Protein AF-A0A7C5SYS5-F1 (afdb_monomer)

Mean predicted aligned error: 8.42 Å

Secondary structure (DSSP, 8-state):
-HHHHHHHHHHHHHHHHHHHHHHTT--HHHHHHHHHHHHHHHHHHHHHHHHHHHHH-HHHHHHHHHHHHHHHHHHHHH---HHHHHHHHHHHT--

Radius of gyration: 14.54 Å; Cα contacts (8 Å, |Δi|>4): 63; chains: 1; bounding box: 38×23×36 Å

Foldseek 3Di:
DVVVVVVVVVVVVLVVVQVVCVVVVHDPVLSVVLVVQLVVLLVVCVVVVVVVCVVPPVVVQVVQLVVLLVQLVVQCVVDVDSVSSSVSSNSNSSD

pLDDT: mean 73.58, std 5.62, range [51.19, 85.12]

Sequence (95 aa):
MSSVLGSFAGSINGLYFNLYLKALGYGQDFIGVLSSIPAFVVTALALALGLAAGRVGYKKLILSGMLFQAVAWIIPALFPVRSWLLTAAFVGGLG

Solvent-accessible surface area (backbone atoms only — not comparable to full-atom values): 5041 Å² total; per-residue (Å²): 112,72,67,58,57,50,51,51,52,50,54,51,49,53,50,52,50,52,52,49,42,46,73,72,68,50,55,68,68,58,54,50,50,50,62,45,44,20,55,51,44,33,63,70,40,48,62,58,50,55,60,44,34,79,76,71,39,58,71,59,55,52,54,52,12,54,51,32,35,54,50,27,63,50,43,49,76,77,38,90,43,76,68,48,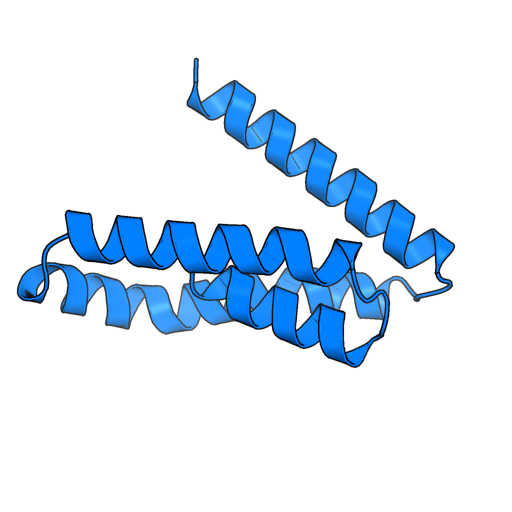41,51,51,20,27,50,41,34,20,70,60

Nearest PDB structures (foldseek):
  8ucm-assembly1_A  TM=8.582E-01  e=9.860E-02  Homo sapiens
  8vzo-assembly1_A  TM=7.518E-01  e=3.359E-01  Mus musculus
  8xoa-assembly1_A  TM=8.927E-01  e=1.653E+00  Homo sapiens
  8jt9-assembly1_A  TM=8.301E-01  e=1.375E+00  Homo sapiens
  8ufd-assembly1_A  TM=8.348E-01  e=4.684E+00  Mycobacterium tuberculosis

Structure (mmCIF, N/CA/C/O backbone):
data_AF-A0A7C5SYS5-F1
#
_entry.id   AF-A0A7C5SYS5-F1
#
loop_
_atom_site.group_PDB
_atom_site.id
_atom_site.type_symbol
_atom_site.label_atom_id
_atom_site.label_alt_id
_atom_site.label_comp_id
_atom_site.label_asym_id
_atom_site.label_entity_id
_atom_site.label_seq_id
_atom_site.pdbx_PDB_ins_code
_atom_site.Cartn_x
_atom_site.Cartn_y
_atom_site.Cartn_z
_atom_site.occupancy
_atom_site.B_iso_or_equiv
_atom_site.auth_seq_id
_atom_site.auth_comp_id
_atom_site.auth_asym_id
_atom_site.auth_atom_id
_atom_site.pdbx_PDB_model_num
ATOM 1 N N . MET A 1 1 ? 6.913 6.966 19.087 1.00 51.19 1 MET A N 1
ATOM 2 C CA . MET A 1 1 ? 8.138 6.324 18.549 1.00 51.19 1 MET A CA 1
ATOM 3 C C . MET A 1 1 ? 7.826 5.306 17.451 1.00 51.19 1 MET A C 1
ATOM 5 O O . MET A 1 1 ? 8.467 5.358 16.411 1.00 51.19 1 MET A O 1
ATOM 9 N N . SER A 1 2 ? 6.805 4.457 17.618 1.00 56.66 2 SER A N 1
ATOM 10 C CA . SER A 1 2 ? 6.335 3.490 16.606 1.00 56.66 2 SER A CA 1
ATOM 11 C C . SER A 1 2 ? 5.956 4.109 15.250 1.00 56.66 2 SER A C 1
ATOM 13 O O . SER A 1 2 ? 6.343 3.574 14.217 1.00 56.66 2 SER A O 1
ATOM 15 N N . SER A 1 3 ? 5.286 5.267 15.222 1.00 60.53 3 SER A N 1
ATOM 16 C CA . SER A 1 3 ? 4.893 5.915 13.955 1.00 60.53 3 SER A CA 1
ATOM 17 C C . SER A 1 3 ? 6.068 6.486 13.150 1.00 60.53 3 SER A C 1
ATOM 19 O O . SER A 1 3 ? 6.001 6.532 11.928 1.00 60.53 3 SER A O 1
ATOM 21 N N . VAL A 1 4 ? 7.163 6.886 13.812 1.00 71.38 4 VAL A N 1
ATOM 22 C CA . VAL A 1 4 ? 8.359 7.424 13.131 1.00 71.38 4 VAL A CA 1
ATOM 23 C C . VAL A 1 4 ? 9.111 6.304 12.418 1.00 71.38 4 VAL A C 1
ATOM 25 O O . VAL A 1 4 ? 9.464 6.451 11.254 1.00 71.38 4 VAL A O 1
ATOM 28 N N . LEU A 1 5 ? 9.287 5.161 13.090 1.00 70.38 5 LEU A N 1
ATOM 29 C CA . LEU A 1 5 ? 9.860 3.953 12.488 1.00 70.38 5 LEU A CA 1
ATOM 30 C C . LEU A 1 5 ? 9.009 3.449 11.314 1.00 70.38 5 LEU A C 1
ATOM 32 O O . LEU A 1 5 ? 9.561 3.069 10.286 1.00 70.38 5 LEU A O 1
ATOM 36 N N . GLY A 1 6 ? 7.678 3.514 11.441 1.00 68.75 6 GLY A N 1
ATOM 37 C CA . GLY A 1 6 ? 6.747 3.176 10.363 1.00 68.75 6 GLY A CA 1
ATOM 38 C C . GLY A 1 6 ? 6.903 4.074 9.133 1.00 68.75 6 GLY A C 1
ATOM 39 O O . GLY A 1 6 ? 7.098 3.565 8.031 1.00 68.75 6 GLY A O 1
ATOM 40 N N . SER A 1 7 ? 6.902 5.401 9.311 1.00 69.38 7 SER A N 1
ATOM 41 C CA . SER A 1 7 ? 7.134 6.334 8.196 1.00 69.38 7 SER A CA 1
ATOM 42 C C . SER A 1 7 ? 8.518 6.170 7.574 1.00 69.38 7 SER A C 1
ATOM 44 O O . SER A 1 7 ? 8.662 6.271 6.360 1.00 69.38 7 SER A O 1
ATOM 46 N N . PHE A 1 8 ? 9.541 5.884 8.381 1.00 73.19 8 PHE A N 1
ATOM 47 C CA . PHE A 1 8 ? 10.897 5.674 7.881 1.00 73.19 8 PHE A CA 1
ATOM 48 C C . PHE A 1 8 ? 10.993 4.412 7.013 1.00 73.19 8 PHE A C 1
ATOM 50 O O . PHE A 1 8 ? 11.532 4.458 5.908 1.00 73.19 8 PHE A O 1
ATOM 57 N N . ALA A 1 9 ? 10.398 3.306 7.469 1.00 72.62 9 ALA A N 1
ATOM 58 C CA . ALA A 1 9 ? 10.302 2.071 6.697 1.00 72.62 9 ALA A CA 1
ATOM 59 C C . ALA A 1 9 ? 9.505 2.264 5.394 1.00 72.62 9 ALA A C 1
ATOM 61 O O . ALA A 1 9 ? 9.909 1.750 4.352 1.00 72.62 9 ALA A O 1
ATOM 62 N N . GLY A 1 10 ? 8.421 3.047 5.429 1.00 72.88 10 GLY A N 1
ATOM 63 C CA . GLY A 1 10 ? 7.636 3.399 4.242 1.00 72.88 10 GLY A CA 1
ATOM 64 C C . GLY A 1 10 ? 8.443 4.187 3.206 1.00 72.88 10 GLY A C 1
ATOM 65 O O . GLY A 1 10 ? 8.440 3.837 2.027 1.00 72.88 10 GLY A O 1
ATOM 66 N N . SER A 1 11 ? 9.204 5.195 3.642 1.00 73.50 11 SER A N 1
ATOM 67 C CA . SER A 1 11 ? 10.078 5.980 2.757 1.00 73.50 11 SER A CA 1
ATOM 68 C C . SER A 1 11 ? 11.181 5.130 2.122 1.00 73.50 11 SER A C 1
ATOM 70 O O . SER A 1 11 ? 11.460 5.265 0.931 1.00 73.50 11 SER A O 1
ATOM 72 N N . ILE A 1 12 ? 11.784 4.223 2.896 1.00 76.62 12 ILE A N 1
ATOM 73 C CA . ILE A 1 12 ? 12.785 3.273 2.396 1.00 76.62 12 ILE A CA 1
ATOM 74 C C . ILE A 1 12 ? 12.164 2.324 1.363 1.00 76.62 12 ILE A C 1
ATOM 76 O O . ILE A 1 12 ? 12.743 2.104 0.300 1.00 76.62 12 ILE A O 1
ATOM 80 N N . ASN A 1 13 ? 10.974 1.788 1.647 1.00 72.44 13 ASN A N 1
ATOM 81 C CA . ASN A 1 13 ? 10.261 0.905 0.729 1.00 72.44 13 ASN A CA 1
ATOM 82 C C . ASN A 1 13 ? 9.941 1.610 -0.600 1.00 72.44 13 ASN A C 1
ATOM 84 O O . ASN A 1 13 ? 10.251 1.071 -1.661 1.00 72.44 13 ASN A O 1
ATOM 88 N N . GLY A 1 14 ? 9.435 2.847 -0.549 1.00 69.25 14 GLY A N 1
ATOM 89 C CA . GLY A 1 14 ? 9.189 3.658 -1.743 1.00 69.25 14 GLY A CA 1
ATOM 90 C C . GLY A 1 14 ? 10.460 3.913 -2.558 1.00 69.25 14 GLY A C 1
ATOM 91 O O . GLY A 1 14 ? 10.434 3.841 -3.787 1.00 69.25 14 GLY A O 1
ATOM 92 N N . LEU A 1 15 ? 11.599 4.133 -1.894 1.00 75.69 15 LEU A N 1
ATOM 93 C CA . LEU A 1 15 ? 12.891 4.278 -2.565 1.00 75.69 15 LEU A CA 1
ATOM 94 C C . LEU A 1 15 ? 13.303 2.988 -3.291 1.00 75.69 15 LEU A C 1
ATOM 96 O O . LEU A 1 15 ? 13.636 3.036 -4.476 1.00 75.69 15 LEU A O 1
ATOM 100 N N . TYR A 1 16 ? 13.252 1.838 -2.611 1.00 73.50 16 TYR A N 1
ATOM 101 C CA . TYR A 1 16 ? 13.579 0.545 -3.220 1.00 73.50 16 TYR A CA 1
ATOM 102 C C . TYR A 1 16 ? 12.666 0.221 -4.395 1.00 73.50 16 TYR A C 1
ATOM 104 O O . TYR A 1 16 ? 13.145 -0.248 -5.423 1.00 73.50 16 TYR A O 1
ATOM 112 N N . PHE A 1 17 ? 11.375 0.518 -4.276 1.00 70.25 17 PHE A N 1
ATOM 113 C CA . PHE A 1 17 ? 10.407 0.276 -5.333 1.00 70.25 17 PHE A CA 1
ATOM 114 C C . PHE A 1 17 ? 10.669 1.146 -6.567 1.00 70.25 17 PHE A C 1
ATOM 116 O O . PHE A 1 17 ? 10.675 0.654 -7.693 1.00 70.25 17 PHE A O 1
ATOM 123 N N . ASN A 1 18 ? 10.991 2.423 -6.363 1.00 73.31 18 ASN A N 1
ATOM 124 C CA . ASN A 1 18 ? 11.356 3.326 -7.451 1.00 73.31 18 ASN A CA 1
ATOM 125 C C . ASN A 1 18 ? 12.650 2.887 -8.148 1.00 73.31 18 ASN A C 1
ATOM 127 O O . ASN A 1 18 ? 12.727 2.901 -9.377 1.00 73.31 18 ASN A O 1
ATOM 131 N N . LEU A 1 19 ? 13.657 2.451 -7.383 1.00 75.69 19 LEU A N 1
ATOM 132 C CA . LEU A 1 19 ? 14.896 1.897 -7.936 1.00 75.69 19 LEU A CA 1
ATOM 133 C C . LEU A 1 19 ? 14.657 0.572 -8.669 1.00 75.69 19 LEU A C 1
ATOM 135 O O . L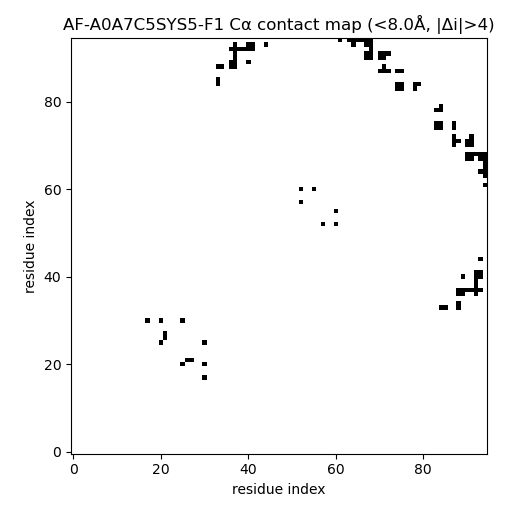EU A 1 19 ? 15.251 0.354 -9.722 1.00 75.69 19 LEU A O 1
ATOM 139 N N . TYR A 1 20 ? 13.761 -0.275 -8.162 1.00 73.62 20 TYR A N 1
ATOM 140 C CA . TYR A 1 20 ? 13.358 -1.528 -8.798 1.00 73.62 20 TYR A CA 1
ATOM 141 C C . TYR A 1 20 ? 12.692 -1.284 -10.156 1.00 73.62 20 TYR A C 1
ATOM 143 O O . TYR A 1 20 ? 13.086 -1.868 -11.162 1.00 73.62 20 TYR A O 1
ATOM 151 N N . LEU A 1 21 ? 11.739 -0.353 -10.216 1.00 70.06 21 LEU A N 1
ATOM 152 C CA . LEU A 1 21 ? 11.074 0.037 -11.460 1.00 70.06 21 LEU A CA 1
ATOM 153 C C . LEU A 1 21 ? 12.051 0.656 -12.462 1.00 70.06 21 LEU A C 1
ATOM 155 O O . LEU A 1 21 ? 11.977 0.365 -13.656 1.00 70.06 21 LEU A O 1
ATOM 159 N N . LYS A 1 22 ? 13.000 1.460 -11.974 1.00 73.19 22 LYS A N 1
ATOM 160 C CA . LYS A 1 22 ? 14.062 2.035 -12.801 1.00 73.19 22 LYS A CA 1
ATOM 161 C C . LYS A 1 22 ? 15.003 0.955 -13.347 1.00 73.19 22 LYS A C 1
ATOM 163 O O . LYS A 1 22 ? 15.369 1.017 -14.517 1.00 73.19 22 LYS A O 1
ATOM 168 N N . ALA A 1 23 ? 15.355 -0.049 -12.541 1.00 73.75 23 ALA A N 1
ATOM 169 C CA . ALA A 1 23 ? 16.145 -1.205 -12.971 1.00 73.75 23 ALA A CA 1
ATOM 170 C C . ALA A 1 23 ? 15.406 -2.072 -14.006 1.00 73.75 23 ALA A C 1
ATOM 172 O O . ALA A 1 23 ? 16.039 -2.627 -14.899 1.00 73.75 23 ALA A O 1
ATOM 173 N N . LEU A 1 24 ? 14.071 -2.122 -13.949 1.00 71.12 24 LEU A N 1
ATOM 174 C CA . LEU A 1 24 ? 13.228 -2.732 -14.983 1.00 71.12 24 LEU A CA 1
ATOM 175 C C . LEU A 1 24 ? 13.171 -1.937 -16.303 1.00 71.12 24 LEU A C 1
ATOM 177 O O . LEU A 1 24 ? 12.527 -2.376 -17.254 1.00 71.12 24 LEU A O 1
ATOM 181 N N . GLY A 1 25 ? 13.815 -0.769 -16.374 1.00 73.69 25 GLY A N 1
ATOM 182 C CA . GLY A 1 25 ? 13.786 0.102 -17.548 1.00 73.69 25 GLY A CA 1
ATOM 183 C C . GLY A 1 25 ? 12.508 0.934 -17.667 1.00 73.69 25 GLY A C 1
ATOM 184 O O . GLY A 1 25 ? 12.266 1.533 -18.716 1.00 73.69 25 GLY A O 1
ATOM 185 N N . TYR A 1 26 ? 11.677 1.003 -16.619 1.00 74.44 26 TYR A N 1
ATOM 186 C CA . TYR A 1 26 ? 10.523 1.894 -16.626 1.00 74.44 26 TYR A CA 1
ATOM 187 C C . TYR A 1 26 ? 10.955 3.349 -16.418 1.00 74.44 26 TYR A C 1
ATOM 189 O O . TYR A 1 26 ? 11.688 3.683 -15.486 1.00 74.44 26 TYR A O 1
ATOM 197 N N . GLY A 1 27 ? 10.473 4.219 -17.309 1.00 69.12 27 GLY A N 1
ATOM 198 C CA . GLY A 1 27 ? 10.677 5.661 -17.230 1.00 69.12 27 GLY A CA 1
ATOM 199 C C . GLY A 1 27 ? 10.027 6.278 -15.992 1.00 69.12 27 GLY A C 1
ATOM 200 O O . GLY A 1 27 ? 9.068 5.741 -15.430 1.00 69.12 27 GLY A O 1
ATOM 201 N N . GLN A 1 28 ? 10.546 7.435 -15.588 1.00 69.19 28 GLN A N 1
ATOM 202 C CA . GLN A 1 28 ? 10.106 8.164 -14.399 1.00 69.19 28 GLN A CA 1
ATOM 203 C C . GLN A 1 28 ? 8.616 8.551 -14.456 1.00 69.19 28 GLN A C 1
ATOM 205 O O . GLN A 1 28 ? 7.968 8.606 -13.413 1.00 69.19 28 GLN A O 1
ATOM 210 N N . ASP A 1 29 ? 8.047 8.703 -15.657 1.00 73.56 29 ASP A N 1
ATOM 211 C CA . ASP A 1 29 ? 6.610 8.916 -15.871 1.00 73.56 29 ASP A CA 1
ATOM 212 C C . ASP A 1 29 ? 5.759 7.758 -15.334 1.00 73.56 29 ASP A C 1
ATOM 214 O O . ASP A 1 29 ? 4.754 7.973 -14.661 1.00 73.56 29 ASP A O 1
ATOM 218 N N . PHE A 1 30 ? 6.181 6.510 -15.575 1.00 73.12 30 PHE A N 1
ATOM 219 C CA . PHE A 1 30 ? 5.451 5.332 -15.100 1.00 73.12 30 PHE A CA 1
ATOM 220 C C . PHE A 1 30 ? 5.518 5.213 -13.578 1.00 73.12 30 PHE A C 1
ATOM 222 O O . PHE A 1 30 ? 4.525 4.881 -12.938 1.00 73.12 30 PHE A O 1
ATOM 229 N N . ILE A 1 31 ? 6.676 5.534 -13.001 1.00 72.50 31 ILE A N 1
ATOM 230 C CA . ILE A 1 31 ? 6.882 5.559 -11.552 1.00 72.50 31 ILE A CA 1
ATOM 231 C C . ILE A 1 31 ? 5.969 6.606 -10.900 1.00 72.50 31 ILE A C 1
ATOM 233 O O . ILE A 1 31 ? 5.287 6.304 -9.922 1.00 72.50 31 ILE A O 1
ATOM 237 N N . GLY A 1 32 ? 5.902 7.810 -11.478 1.00 75.19 32 GLY A N 1
ATOM 238 C CA . GLY A 1 32 ? 5.018 8.876 -11.013 1.00 75.19 32 GLY A CA 1
ATOM 239 C C . GLY A 1 32 ? 3.548 8.456 -11.026 1.00 75.19 32 GLY A C 1
ATOM 240 O O . GLY A 1 32 ? 2.877 8.556 -10.002 1.00 75.19 32 GLY A O 1
ATOM 241 N N . VAL A 1 33 ? 3.071 7.893 -12.143 1.00 76.81 33 VAL A N 1
ATOM 242 C C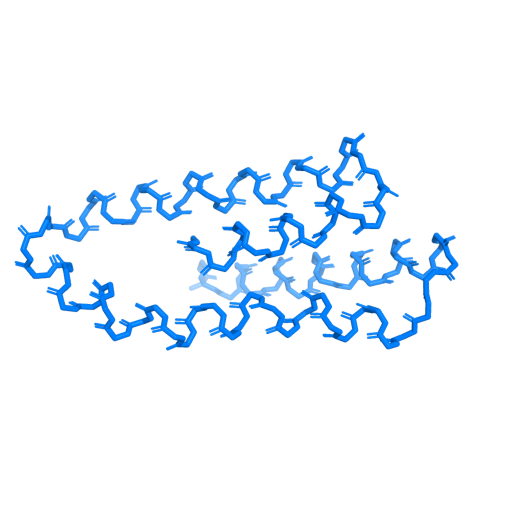A . VAL A 1 33 ? 1.697 7.367 -12.259 1.00 76.81 33 VAL A CA 1
ATOM 243 C C . VAL A 1 33 ? 1.419 6.309 -11.189 1.00 76.81 33 VAL A C 1
ATOM 245 O O . VAL A 1 33 ? 0.377 6.348 -10.533 1.00 76.81 33 VAL A O 1
ATOM 248 N N . LEU A 1 34 ? 2.363 5.395 -10.965 1.00 75.50 34 LEU A N 1
ATOM 249 C CA . LEU A 1 34 ? 2.211 4.310 -10.002 1.00 75.50 34 LEU A CA 1
ATOM 250 C C . LEU A 1 34 ? 2.142 4.809 -8.551 1.00 75.50 34 LEU A C 1
ATOM 252 O O . LEU A 1 34 ? 1.391 4.252 -7.757 1.00 75.50 34 LEU A O 1
ATOM 256 N N . SER A 1 35 ? 2.871 5.875 -8.210 1.00 74.06 35 SER A N 1
ATOM 257 C CA . SER A 1 35 ? 2.771 6.533 -6.900 1.00 74.06 35 SER A CA 1
ATOM 258 C C . SER A 1 35 ? 1.521 7.408 -6.750 1.00 74.06 35 SER A C 1
ATOM 260 O O . SER A 1 35 ? 1.042 7.591 -5.632 1.00 74.06 35 SER A O 1
ATOM 262 N N . SER A 1 36 ? 0.965 7.945 -7.841 1.00 77.94 36 SER A N 1
ATOM 263 C CA . SER A 1 36 ? -0.236 8.792 -7.794 1.00 77.94 36 SER A CA 1
ATOM 264 C C . SER A 1 36 ? -1.547 8.006 -7.698 1.00 77.94 36 SER A C 1
ATOM 266 O O . SER A 1 36 ? -2.486 8.491 -7.069 1.00 77.94 36 SER A O 1
ATOM 268 N N . ILE A 1 37 ? -1.629 6.802 -8.278 1.00 81.75 37 ILE A N 1
ATOM 269 C CA . ILE A 1 37 ? -2.849 5.970 -8.256 1.00 81.75 37 ILE A CA 1
ATOM 270 C C . ILE A 1 37 ? -3.354 5.696 -6.827 1.00 81.75 37 ILE A C 1
ATOM 272 O O . ILE A 1 37 ? -4.523 5.987 -6.569 1.00 81.75 37 ILE A O 1
ATOM 276 N N . PRO A 1 38 ? -2.531 5.198 -5.880 1.00 76.62 38 PRO A N 1
ATOM 277 C CA . PRO A 1 38 ? -2.994 4.914 -4.526 1.00 76.62 38 PRO A CA 1
ATOM 278 C C . PRO A 1 38 ? -3.512 6.178 -3.842 1.00 76.62 38 PRO A C 1
ATOM 280 O O . PRO A 1 38 ? -4.591 6.163 -3.263 1.00 76.62 38 PRO A O 1
ATOM 283 N N . ALA A 1 39 ? -2.793 7.298 -3.974 1.00 76.94 39 ALA A N 1
ATOM 284 C CA . ALA A 1 39 ? -3.200 8.577 -3.399 1.00 76.94 39 ALA A CA 1
ATOM 285 C C . ALA A 1 39 ? -4.556 9.039 -3.950 1.00 76.94 39 ALA A C 1
ATOM 287 O O . ALA A 1 39 ? -5.415 9.485 -3.192 1.00 76.94 39 ALA A O 1
ATOM 288 N N . PHE A 1 40 ? -4.785 8.884 -5.254 1.00 83.25 40 PHE A N 1
ATOM 289 C CA . PHE A 1 40 ? -6.056 9.233 -5.879 1.00 83.25 40 PHE A CA 1
ATOM 290 C C . PHE A 1 40 ? -7.206 8.355 -5.372 1.00 83.25 40 PHE A C 1
ATOM 292 O O . PHE A 1 40 ? -8.260 8.869 -4.998 1.00 83.25 40 PHE A O 1
ATOM 299 N N . VAL A 1 41 ? -6.984 7.039 -5.302 1.00 81.94 41 VAL A N 1
ATOM 300 C CA . VAL A 1 41 ? -7.961 6.059 -4.804 1.00 81.94 41 VAL A CA 1
ATOM 301 C C . VAL A 1 41 ? -8.312 6.336 -3.341 1.00 81.94 41 VAL A C 1
ATOM 303 O O . VAL A 1 41 ? -9.495 6.432 -3.013 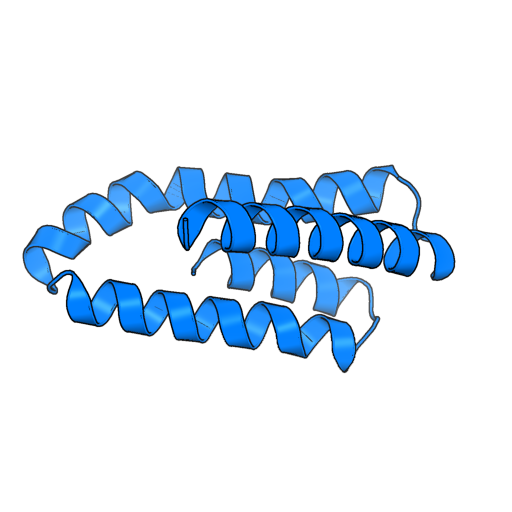1.00 81.94 41 VAL A O 1
ATOM 306 N N . VAL A 1 42 ? -7.309 6.566 -2.489 1.00 81.75 42 VAL A N 1
ATOM 307 C CA . VAL A 1 42 ? -7.507 6.940 -1.081 1.00 81.75 42 VAL A CA 1
ATOM 308 C C . VAL A 1 42 ? -8.312 8.228 -0.985 1.00 81.75 42 VAL A C 1
ATOM 310 O O . VAL A 1 42 ? -9.270 8.284 -0.228 1.00 81.75 42 VAL A O 1
ATOM 313 N N . THR A 1 43 ? -7.981 9.255 -1.767 1.00 82.94 43 THR A N 1
ATOM 314 C CA . THR A 1 43 ? -8.671 10.552 -1.687 1.00 82.94 43 THR A CA 1
ATOM 315 C C . THR A 1 43 ? -10.135 10.439 -2.121 1.00 82.94 43 THR A C 1
ATOM 317 O O . THR A 1 43 ? -11.019 10.993 -1.469 1.00 82.94 43 THR A O 1
ATOM 320 N N . ALA A 1 44 ? -10.409 9.676 -3.182 1.00 85.12 44 ALA A N 1
ATOM 321 C CA . ALA A 1 44 ? -11.764 9.423 -3.664 1.00 85.12 44 ALA A CA 1
ATOM 322 C C . ALA A 1 44 ? -12.596 8.601 -2.664 1.00 85.12 44 ALA A C 1
ATOM 324 O O . ALA A 1 44 ? -13.782 8.867 -2.466 1.00 85.12 44 ALA A O 1
ATOM 325 N N . LEU A 1 45 ? -11.978 7.614 -2.010 1.00 81.94 45 LEU A N 1
ATOM 326 C CA . LEU A 1 45 ? -12.665 6.704 -1.096 1.00 81.94 45 LEU A CA 1
ATOM 327 C C . LEU A 1 45 ? -12.674 7.175 0.357 1.00 81.94 45 LEU A C 1
ATOM 329 O O . LEU A 1 45 ? -13.522 6.712 1.111 1.00 81.94 45 LEU A O 1
ATOM 333 N N . ALA A 1 46 ? -11.812 8.109 0.762 1.00 80.50 46 ALA A N 1
ATOM 334 C CA . ALA A 1 46 ? -11.700 8.581 2.143 1.00 80.50 46 ALA A CA 1
ATOM 335 C C . ALA A 1 46 ? -13.036 9.106 2.686 1.00 80.50 46 ALA A C 1
ATOM 337 O O . ALA A 1 46 ? -13.416 8.785 3.812 1.00 80.50 46 ALA A O 1
ATOM 338 N N . LEU A 1 47 ? -13.788 9.856 1.872 1.00 82.06 47 LEU A N 1
ATOM 339 C CA . LEU A 1 47 ? -15.114 10.354 2.252 1.00 82.06 47 LEU A CA 1
ATOM 340 C C . LEU A 1 47 ? -16.142 9.219 2.373 1.00 82.06 47 LEU A C 1
ATOM 342 O O . LEU A 1 47 ? -16.866 9.142 3.367 1.00 82.06 47 LEU A O 1
ATOM 346 N N . ALA A 1 48 ? -16.189 8.312 1.394 1.00 82.62 48 ALA A N 1
ATOM 347 C CA . ALA A 1 48 ? -17.136 7.198 1.387 1.00 82.62 48 ALA A CA 1
ATOM 348 C C . ALA A 1 48 ? -16.866 6.206 2.532 1.00 82.62 48 ALA A C 1
ATOM 350 O O . ALA A 1 48 ? -17.784 5.813 3.253 1.00 82.62 48 ALA A O 1
ATOM 351 N N . LEU A 1 49 ? -15.599 5.844 2.737 1.00 77.38 49 LEU A N 1
ATOM 352 C CA . LEU A 1 49 ? -15.146 4.950 3.797 1.00 77.38 49 LEU A CA 1
ATOM 353 C C . LEU A 1 49 ? -15.276 5.596 5.177 1.00 77.38 49 LEU A C 1
ATOM 355 O O . LEU A 1 49 ? -15.656 4.906 6.118 1.00 77.38 49 LEU A O 1
ATOM 359 N N . GLY A 1 50 ? -15.051 6.907 5.304 1.00 78.31 50 GLY A N 1
ATOM 360 C CA . GLY A 1 50 ? -15.285 7.649 6.545 1.00 78.31 50 GLY A CA 1
ATOM 361 C C . GLY A 1 50 ? -16.752 7.616 6.983 1.00 78.31 50 GLY A C 1
ATOM 362 O O . GLY A 1 50 ? -17.046 7.348 8.148 1.00 78.31 50 GLY A O 1
ATOM 363 N N . LEU A 1 51 ? -17.686 7.793 6.041 1.00 80.44 51 LEU A N 1
ATOM 364 C CA . LEU A 1 51 ? -19.124 7.659 6.303 1.00 80.44 51 LEU A CA 1
ATOM 365 C C . LEU A 1 51 ? -19.531 6.201 6.583 1.00 80.44 51 LEU A C 1
ATOM 367 O O . LEU A 1 51 ? -20.343 5.939 7.474 1.00 80.44 51 LEU A O 1
ATOM 371 N N . ALA A 1 52 ? -18.955 5.239 5.856 1.00 77.44 52 ALA A N 1
ATOM 372 C CA . ALA A 1 52 ? -19.215 3.812 6.054 1.00 77.44 52 ALA A CA 1
ATOM 373 C C . ALA A 1 52 ? -18.648 3.280 7.384 1.00 77.44 52 ALA A C 1
ATOM 375 O O . ALA A 1 52 ? -19.250 2.394 7.996 1.00 77.44 52 ALA A O 1
ATOM 376 N N . ALA A 1 53 ? -17.542 3.845 7.880 1.00 72.69 53 ALA A N 1
ATOM 377 C CA . ALA A 1 53 ? -16.925 3.473 9.153 1.00 72.69 53 ALA A CA 1
ATOM 378 C C . ALA A 1 53 ? -17.880 3.656 10.339 1.00 72.69 53 ALA A C 1
ATOM 380 O O . ALA A 1 53 ? -17.909 2.808 11.234 1.00 72.69 53 ALA A O 1
ATOM 381 N N . GLY A 1 54 ? -18.723 4.694 10.293 1.00 73.81 54 GLY A N 1
ATOM 382 C CA . GLY A 1 54 ? -19.769 4.934 11.288 1.00 73.81 54 GLY A CA 1
ATOM 383 C C . GLY A 1 54 ? -20.870 3.863 11.316 1.00 73.81 54 GLY A C 1
ATOM 384 O O . GLY A 1 54 ? -21.533 3.712 12.336 1.00 73.81 54 GLY A O 1
ATOM 385 N N . ARG A 1 55 ? -21.055 3.091 10.231 1.00 77.69 55 ARG A N 1
ATOM 386 C CA . ARG A 1 55 ? -22.091 2.042 10.122 1.00 77.69 55 ARG A CA 1
ATOM 387 C C . ARG A 1 55 ? -21.554 0.616 10.272 1.00 77.69 55 ARG A C 1
ATOM 389 O O . ARG A 1 55 ? -22.261 -0.246 10.781 1.00 77.69 55 ARG A O 1
ATOM 396 N N . VAL A 1 56 ? -20.328 0.351 9.817 1.00 74.25 56 VAL A N 1
ATOM 397 C CA . VAL A 1 56 ? -19.742 -1.008 9.749 1.00 74.25 56 VAL A CA 1
ATOM 398 C C . VAL A 1 56 ? -18.818 -1.308 10.939 1.00 74.25 56 VAL A C 1
ATOM 400 O O . VAL A 1 56 ? -18.605 -2.473 11.289 1.00 74.25 56 VAL A O 1
ATOM 403 N N . GLY A 1 57 ? -18.314 -0.262 11.602 1.00 75.56 57 GLY A N 1
ATOM 404 C CA . GLY A 1 57 ? -17.400 -0.348 12.735 1.00 75.56 57 GLY A CA 1
ATOM 405 C C . GLY A 1 57 ? -15.929 -0.302 12.312 1.00 75.56 57 GLY A C 1
ATOM 406 O O . GLY A 1 57 ? -15.459 -1.118 11.515 1.00 75.56 57 GLY A O 1
ATOM 407 N N . TYR A 1 58 ? -15.181 0.629 12.911 1.00 75.00 58 TYR A N 1
ATOM 408 C CA . TYR A 1 58 ? -13.776 0.930 12.599 1.00 75.00 58 TYR A CA 1
ATOM 409 C C . TYR A 1 58 ? -12.858 -0.298 12.570 1.00 75.00 58 TYR A C 1
ATOM 411 O O . TYR A 1 58 ? -12.003 -0.409 11.698 1.00 75.00 58 TYR A O 1
ATOM 419 N N . LYS A 1 59 ? -13.058 -1.262 13.480 1.00 77.38 59 LYS A N 1
ATOM 420 C CA . LYS A 1 59 ? -12.198 -2.452 13.585 1.00 77.38 59 LYS A CA 1
ATOM 421 C C . LYS A 1 59 ? -12.237 -3.325 12.325 1.00 77.38 59 LYS A C 1
ATOM 423 O O . LYS A 1 59 ? -11.199 -3.833 11.919 1.00 77.38 59 LYS A O 1
ATOM 428 N N . LYS A 1 60 ? -13.413 -3.491 11.703 1.00 77.50 60 LYS A N 1
ATOM 429 C CA . LYS A 1 60 ? -13.565 -4.289 10.473 1.00 77.50 60 LYS A CA 1
ATOM 430 C C . LYS A 1 60 ? -12.955 -3.574 9.271 1.00 77.50 60 LYS A C 1
ATOM 432 O O . LYS A 1 60 ? -12.307 -4.228 8.466 1.00 77.50 60 LYS A O 1
ATOM 437 N N . LEU A 1 61 ? -13.116 -2.251 9.208 1.00 75.81 61 LEU A N 1
ATOM 438 C CA . LEU A 1 61 ? -12.548 -1.421 8.145 1.00 75.81 61 LEU A CA 1
ATOM 439 C C . LEU A 1 61 ? -11.013 -1.430 8.174 1.00 75.81 61 LEU A C 1
ATOM 441 O O . LEU A 1 61 ? -10.373 -1.604 7.142 1.00 75.81 61 LEU A O 1
ATOM 445 N N . ILE A 1 62 ? -10.428 -1.304 9.371 1.00 77.56 62 ILE A N 1
ATOM 446 C CA . ILE A 1 62 ? -8.975 -1.380 9.563 1.00 77.56 62 ILE A CA 1
ATOM 447 C C . ILE A 1 62 ? -8.462 -2.766 9.148 1.00 77.56 62 ILE A C 1
ATOM 449 O O . ILE A 1 62 ? -7.505 -2.858 8.389 1.00 77.56 62 ILE A O 1
ATOM 453 N N . LEU A 1 63 ? -9.124 -3.848 9.576 1.00 79.38 63 LEU A N 1
ATOM 454 C CA . LEU A 1 63 ? -8.741 -5.214 9.196 1.00 79.38 63 LEU A CA 1
ATOM 455 C C . LEU A 1 63 ? -8.824 -5.461 7.683 1.00 79.38 63 LEU A C 1
ATOM 457 O O . LEU A 1 63 ? -7.926 -6.091 7.127 1.00 79.38 63 LEU A O 1
ATOM 461 N N . SER A 1 64 ? -9.866 -4.960 7.008 1.00 77.00 64 SER A N 1
ATOM 462 C CA . SER A 1 64 ? -9.964 -5.071 5.549 1.00 77.00 64 SER A CA 1
ATOM 463 C C . SER A 1 64 ? -8.876 -4.271 4.840 1.00 77.00 64 SER A C 1
ATOM 465 O O . SER A 1 64 ? -8.284 -4.782 3.895 1.00 77.00 64 SER A O 1
ATOM 467 N N . GLY A 1 65 ? -8.564 -3.061 5.317 1.00 75.94 65 GLY A N 1
ATOM 468 C CA . GLY A 1 65 ? -7.513 -2.242 4.716 1.00 75.94 65 GLY A CA 1
ATOM 469 C C . GLY A 1 65 ? -6.131 -2.876 4.869 1.00 75.94 65 GLY A C 1
ATOM 470 O O . GLY A 1 65 ? -5.394 -3.015 3.897 1.00 75.94 65 GLY A O 1
ATOM 471 N N . MET A 1 66 ? -5.829 -3.421 6.051 1.00 77.75 66 MET A N 1
ATOM 472 C CA . MET A 1 66 ? -4.587 -4.165 6.290 1.00 77.75 66 MET A CA 1
ATOM 473 C C . MET A 1 66 ? -4.437 -5.383 5.362 1.00 77.75 66 MET A C 1
ATOM 475 O O . MET A 1 66 ? -3.330 -5.664 4.904 1.00 77.75 66 MET A O 1
ATOM 479 N N . LEU A 1 67 ? -5.532 -6.088 5.048 1.00 78.62 67 LEU A N 1
ATOM 480 C CA . LEU A 1 67 ? -5.519 -7.188 4.076 1.00 78.62 67 LEU A CA 1
ATOM 481 C C . LEU A 1 67 ? -5.207 -6.693 2.658 1.00 78.62 67 LEU A C 1
ATOM 483 O O . LEU A 1 67 ? -4.345 -7.268 1.993 1.00 78.62 67 LEU A O 1
ATOM 487 N N . PHE A 1 68 ? -5.858 -5.619 2.205 1.00 77.00 68 PHE A N 1
ATOM 488 C CA . PHE A 1 68 ? -5.590 -5.036 0.887 1.00 77.00 68 PHE A CA 1
ATOM 489 C C . PHE A 1 68 ? -4.153 -4.519 0.769 1.00 77.00 68 PHE A C 1
ATOM 491 O O . PHE A 1 68 ? -3.487 -4.769 -0.238 1.00 77.00 68 PHE A O 1
ATOM 498 N N . GLN A 1 69 ? -3.633 -3.894 1.825 1.00 73.06 69 GLN A N 1
ATOM 499 C CA . GLN A 1 69 ? -2.254 -3.429 1.875 1.00 73.06 69 GLN A CA 1
ATOM 500 C C . GLN A 1 69 ? -1.259 -4.595 1.789 1.00 73.06 69 GLN A C 1
ATOM 502 O O . GLN A 1 69 ? -0.318 -4.535 1.002 1.00 73.06 69 GLN A O 1
ATOM 507 N N . ALA A 1 70 ? -1.479 -5.684 2.533 1.00 75.56 70 ALA A N 1
ATOM 508 C CA . ALA A 1 70 ? -0.609 -6.860 2.480 1.00 75.56 70 ALA A CA 1
ATOM 509 C C . ALA A 1 70 ? -0.560 -7.473 1.069 1.00 75.56 70 ALA A C 1
ATOM 511 O O . ALA A 1 70 ? 0.514 -7.798 0.563 1.00 75.56 70 ALA A O 1
ATOM 512 N N . VAL A 1 71 ? -1.712 -7.566 0.400 1.00 75.06 71 VAL A N 1
ATOM 513 C CA . VAL A 1 71 ? -1.804 -8.064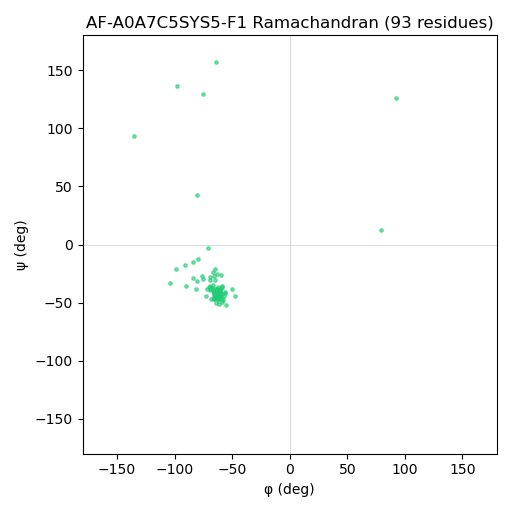 -0.981 1.00 75.06 71 VAL A CA 1
ATOM 514 C C . VAL A 1 71 ? -1.057 -7.144 -1.954 1.00 75.06 71 VAL A C 1
ATOM 516 O O . VAL A 1 71 ? -0.309 -7.628 -2.806 1.00 75.06 71 VAL A O 1
ATOM 519 N N . ALA A 1 72 ? -1.178 -5.825 -1.790 1.00 70.44 72 ALA A N 1
ATOM 520 C CA . ALA A 1 72 ? -0.489 -4.840 -2.623 1.00 70.44 72 ALA A CA 1
ATOM 521 C C . ALA A 1 72 ? 1.045 -4.904 -2.522 1.00 70.44 72 ALA A C 1
ATOM 523 O O . ALA A 1 72 ? 1.727 -4.529 -3.471 1.00 70.44 72 ALA A O 1
ATOM 524 N N . TRP A 1 73 ? 1.595 -5.401 -1.410 1.00 69.75 73 TRP A N 1
ATOM 525 C CA . TRP A 1 73 ? 3.042 -5.570 -1.229 1.00 69.75 73 TRP A CA 1
ATOM 526 C C . TRP A 1 73 ? 3.566 -6.879 -1.829 1.00 69.75 73 TRP A C 1
ATOM 528 O O . TRP A 1 73 ? 4.714 -6.950 -2.264 1.00 69.75 73 TRP A O 1
ATOM 538 N N . ILE A 1 74 ? 2.727 -7.914 -1.876 1.00 72.81 74 ILE A N 1
ATOM 539 C CA . ILE A 1 74 ? 3.099 -9.253 -2.351 1.00 72.81 74 ILE A CA 1
ATOM 540 C C . ILE A 1 74 ? 3.058 -9.338 -3.885 1.00 72.81 74 ILE A C 1
ATOM 542 O O . ILE A 1 74 ? 3.931 -9.953 -4.499 1.00 72.81 74 ILE A O 1
ATOM 546 N N . ILE A 1 75 ? 2.076 -8.694 -4.521 1.00 71.06 75 ILE A N 1
ATOM 547 C CA . ILE A 1 75 ? 1.881 -8.741 -5.980 1.00 71.06 75 ILE A CA 1
ATOM 548 C C . ILE A 1 75 ? 3.109 -8.249 -6.779 1.00 71.06 75 ILE A C 1
ATOM 550 O O . ILE A 1 75 ? 3.525 -8.956 -7.702 1.00 71.06 75 ILE A O 1
ATOM 554 N N . PRO A 1 76 ? 3.732 -7.098 -6.453 1.00 66.62 76 PRO A N 1
ATOM 555 C CA . PRO A 1 76 ? 4.882 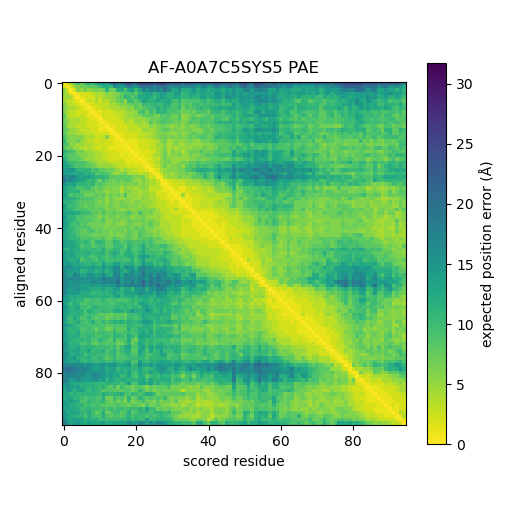-6.594 -7.199 1.00 66.62 76 PRO A CA 1
ATOM 556 C C . PRO A 1 76 ? 6.121 -7.483 -7.086 1.00 66.62 76 PRO A C 1
ATOM 558 O O . PRO A 1 76 ? 6.948 -7.490 -7.993 1.0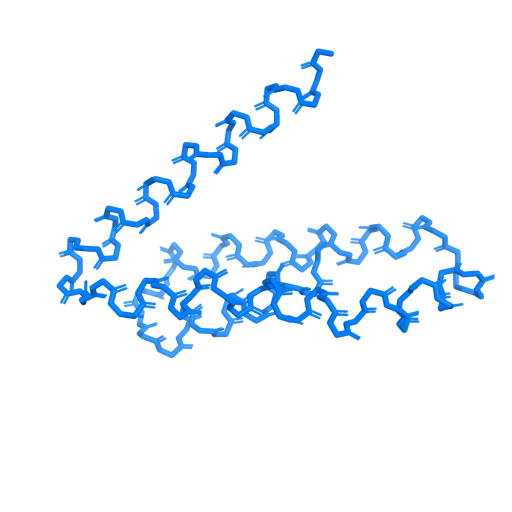0 66.62 76 PRO A O 1
ATOM 561 N N . ALA A 1 77 ? 6.250 -8.223 -5.979 1.00 67.94 77 ALA A N 1
ATOM 562 C CA . ALA A 1 77 ? 7.370 -9.126 -5.738 1.00 67.94 77 ALA A CA 1
ATOM 563 C C . ALA A 1 77 ? 7.270 -10.423 -6.562 1.00 67.94 77 ALA A C 1
ATOM 565 O O . ALA A 1 77 ? 8.295 -10.996 -6.920 1.00 67.94 77 ALA A O 1
ATOM 566 N N . LEU A 1 78 ? 6.051 -10.881 -6.870 1.00 67.12 78 LEU A N 1
ATOM 567 C CA . LEU A 1 78 ? 5.805 -12.111 -7.632 1.00 67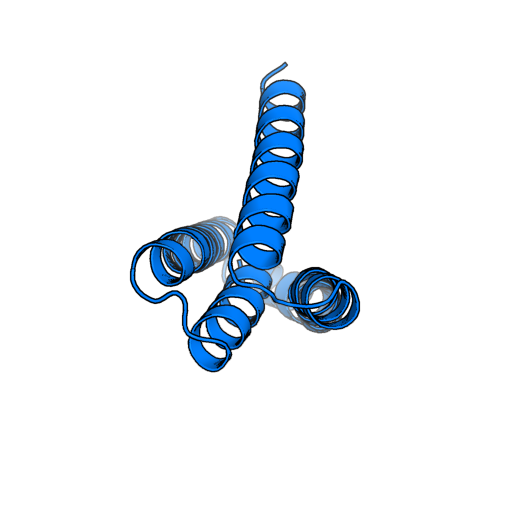.12 78 LEU A CA 1
ATOM 568 C C . LEU A 1 78 ? 5.731 -11.877 -9.147 1.00 67.12 78 LEU A C 1
ATOM 570 O O . LEU A 1 78 ? 6.183 -12.726 -9.914 1.00 67.12 78 LEU A O 1
ATOM 574 N N . PHE A 1 79 ? 5.172 -10.746 -9.591 1.00 66.50 79 PHE A N 1
ATOM 575 C CA . PHE A 1 79 ? 4.919 -10.485 -11.011 1.00 66.50 79 PHE A CA 1
ATOM 576 C C . PHE A 1 79 ? 5.345 -9.068 -11.415 1.00 66.50 79 PHE A C 1
ATOM 578 O O . PHE A 1 79 ? 4.540 -8.134 -11.352 1.00 66.50 79 PHE A O 1
ATOM 585 N N . PRO A 1 80 ? 6.576 -8.884 -11.922 1.00 63.72 80 PRO A N 1
ATOM 586 C CA . PRO A 1 80 ? 7.080 -7.579 -12.349 1.00 63.72 80 PRO A CA 1
ATOM 587 C C . PRO A 1 80 ? 6.586 -7.170 -13.749 1.00 63.72 80 PRO A C 1
ATOM 589 O O . PRO A 1 80 ? 7.325 -6.653 -14.586 1.00 63.72 80 PRO A O 1
ATOM 592 N N . VAL A 1 81 ? 5.303 -7.410 -14.019 1.00 69.88 81 VAL A N 1
ATOM 593 C CA . VAL A 1 81 ? 4.629 -7.064 -15.274 1.00 69.88 81 VAL A CA 1
ATOM 594 C C . VAL A 1 81 ? 3.884 -5.744 -15.087 1.00 69.88 81 VAL A C 1
ATOM 596 O O . VAL A 1 81 ? 3.205 -5.537 -14.083 1.00 69.88 81 VAL A O 1
ATOM 599 N N . ARG A 1 82 ? 3.977 -4.855 -16.082 1.00 64.31 82 ARG A N 1
ATOM 600 C CA . ARG A 1 82 ? 3.417 -3.490 -16.068 1.00 64.31 82 ARG A CA 1
ATOM 601 C C . ARG A 1 82 ? 1.961 -3.424 -15.585 1.00 64.31 82 ARG A C 1
ATOM 603 O O . ARG A 1 82 ? 1.626 -2.591 -14.749 1.00 64.31 82 ARG A O 1
ATOM 610 N N . SER A 1 83 ? 1.115 -4.334 -16.067 1.00 69.50 83 SER A N 1
ATOM 611 C CA . SER A 1 83 ? -0.305 -4.409 -15.700 1.00 69.50 83 SER A CA 1
ATOM 612 C C . SER A 1 83 ? -0.524 -4.844 -14.247 1.00 69.50 83 SER A C 1
ATOM 614 O O . SER A 1 83 ? -1.400 -4.303 -13.580 1.00 69.50 83 SER A O 1
ATOM 616 N N . TRP A 1 84 ? 0.301 -5.768 -13.742 1.00 72.44 84 TRP A N 1
ATOM 617 C CA . TRP A 1 84 ? 0.206 -6.282 -12.371 1.00 72.44 84 TRP A CA 1
ATOM 618 C C . TRP A 1 84 ? 0.609 -5.238 -11.327 1.00 72.44 84 TRP A C 1
ATOM 620 O O 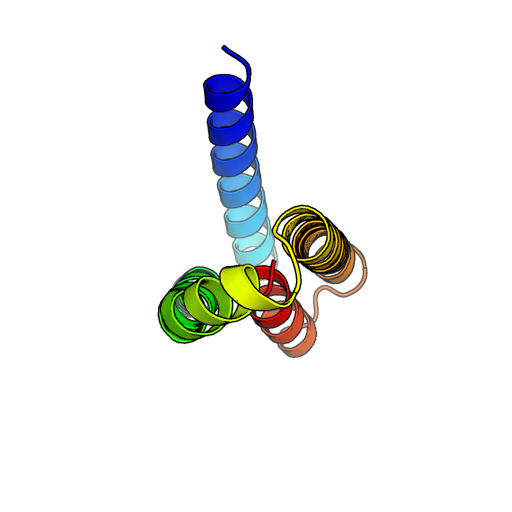. TRP A 1 84 ? -0.025 -5.131 -10.276 1.00 72.44 84 TRP A O 1
ATOM 630 N N . LEU A 1 85 ? 1.607 -4.414 -11.651 1.00 71.25 85 LEU A N 1
ATOM 631 C CA . LEU A 1 85 ? 2.027 -3.280 -10.828 1.00 71.25 85 LEU A CA 1
ATOM 632 C C . LEU A 1 85 ? 0.905 -2.243 -10.677 1.00 71.25 85 LEU A C 1
ATOM 634 O O . LEU A 1 85 ? 0.652 -1.771 -9.571 1.00 71.25 85 LEU A O 1
ATOM 638 N N . LEU A 1 86 ? 0.195 -1.926 -11.766 1.00 72.06 86 LEU A N 1
ATOM 639 C CA . LEU A 1 86 ? -0.933 -0.986 -11.740 1.00 72.06 86 LEU A CA 1
ATOM 640 C C . LEU A 1 86 ? -2.092 -1.512 -10.890 1.00 72.06 86 LEU A C 1
ATOM 642 O O . LEU A 1 86 ? -2.642 -0.772 -10.076 1.00 72.06 86 LEU A O 1
ATOM 646 N N . THR A 1 87 ? -2.432 -2.796 -11.025 1.00 75.38 87 THR A N 1
ATOM 647 C CA . THR A 1 87 ? -3.444 -3.421 -10.163 1.00 75.38 87 THR A CA 1
ATOM 648 C C . THR A 1 87 ? -3.012 -3.449 -8.700 1.00 75.38 87 THR A C 1
ATOM 650 O O . THR A 1 87 ? -3.837 -3.177 -7.835 1.00 75.38 87 THR A O 1
ATOM 653 N N . ALA A 1 88 ? -1.732 -3.697 -8.402 1.00 75.06 88 ALA A N 1
ATOM 654 C CA . ALA A 1 88 ? -1.218 -3.658 -7.033 1.00 75.06 88 ALA A CA 1
ATOM 655 C C . ALA A 1 88 ? -1.312 -2.254 -6.424 1.00 75.06 88 ALA A C 1
ATOM 657 O O . ALA A 1 88 ? -1.731 -2.119 -5.281 1.00 75.06 88 ALA A O 1
ATOM 658 N N . ALA A 1 89 ? -0.982 -1.211 -7.191 1.00 72.25 89 ALA A N 1
ATOM 659 C CA . ALA A 1 89 ? -1.110 0.179 -6.754 1.00 72.25 89 ALA A CA 1
ATOM 660 C C . ALA A 1 89 ? -2.575 0.564 -6.490 1.00 72.25 89 ALA A C 1
ATOM 662 O O . ALA A 1 89 ? -2.877 1.229 -5.502 1.00 72.25 89 ALA A O 1
ATOM 663 N N . PHE A 1 90 ? -3.498 0.101 -7.336 1.00 75.69 90 PHE A N 1
ATOM 664 C CA . PHE A 1 90 ? -4.928 0.336 -7.147 1.00 75.69 90 PHE A CA 1
ATOM 665 C C . PHE A 1 90 ? -5.457 -0.366 -5.890 1.00 75.69 90 PHE A C 1
ATOM 667 O O . PHE A 1 90 ? -6.126 0.253 -5.069 1.00 75.69 90 PHE A O 1
ATOM 674 N N . VAL A 1 91 ? -5.097 -1.640 -5.705 1.00 76.94 91 VAL A N 1
ATOM 675 C CA . VAL A 1 91 ? -5.442 -2.434 -4.515 1.00 76.94 91 VAL A CA 1
ATOM 676 C C . VAL A 1 91 ? -4.809 -1.842 -3.255 1.00 76.94 91 VAL A C 1
ATOM 678 O O . VAL A 1 91 ? -5.455 -1.777 -2.216 1.00 76.94 91 VAL A O 1
ATOM 681 N N . GLY A 1 92 ? -3.577 -1.347 -3.357 1.00 70.38 92 GLY A N 1
ATOM 682 C CA . GLY A 1 92 ? -2.870 -0.691 -2.264 1.00 70.38 92 GLY A CA 1
ATOM 683 C C . GLY A 1 92 ? -3.488 0.636 -1.839 1.00 70.38 92 GLY A C 1
ATOM 684 O O . GLY A 1 92 ? -3.303 1.017 -0.695 1.00 70.38 92 GLY A O 1
ATOM 685 N N . GLY A 1 93 ? -4.234 1.314 -2.716 1.00 67.50 93 GLY A N 1
ATOM 686 C CA . GLY A 1 93 ? -5.012 2.503 -2.358 1.00 67.50 93 GLY A CA 1
ATOM 687 C C . GLY A 1 93 ? -6.349 2.200 -1.672 1.00 67.50 93 GLY A C 1
ATOM 688 O O . GLY A 1 93 ? -6.983 3.113 -1.152 1.00 67.50 93 GLY A O 1
ATOM 689 N N . LEU A 1 94 ? -6.804 0.941 -1.680 1.00 72.31 94 LEU A N 1
ATOM 690 C CA . LEU A 1 94 ? -8.010 0.511 -0.958 1.00 72.31 94 LEU A CA 1
ATOM 691 C C . LEU A 1 94 ? -7.736 0.188 0.518 1.00 72.31 94 LEU A C 1
ATOM 693 O O . LEU A 1 94 ? -8.691 0.042 1.286 1.00 72.31 94 LEU A O 1
ATOM 697 N N . GLY A 1 95 ? -6.463 0.020 0.885 1.00 57.75 95 GLY A N 1
ATOM 698 C CA . GLY A 1 95 ? -6.013 -0.312 2.235 1.00 57.75 95 GLY A CA 1
ATOM 699 C C . GLY A 1 95 ? -5.306 0.835 2.920 1.00 57.75 95 GLY A C 1
ATOM 700 O O . GLY A 1 95 ? -5.513 0.950 4.149 1.00 57.75 95 GLY A O 1
#